Protein AF-A0A7S0R1J4-F1 (afdb_monomer_lite)

Secondary structure (DSSP, 8-state):
------------PPPP----------B-TTS-B-HHHHHHHHHHSSS---EEEEEEES--SS--HHHHHHHHHHHHHHS-TTS--PPEEEEEEEEE-TTSS-EEEEEEEEEE---TTS-SEEEE------GGG-----------

Radius of gyration: 20.29 Å; chains: 1; bounding box: 44×36×65 Å

InterPro domains:
  IPR023238 FAM175 family [PR02051] (25-44)
  IPR023238 FAM175 family [PR02051] (51-67)
  IPR023238 FAM175 family [PR02051] (125-139)
  IPR023238 FAM175 family [PTHR31728] (8-143)

Organism: NCBI:txid233186

Structure (mmCIF, N/CA/C/O backbone):
data_AF-A0A7S0R1J4-F1
#
_entry.id   AF-A0A7S0R1J4-F1
#
loop_
_atom_site.group_PDB
_atom_site.id
_atom_site.type_symbol
_atom_site.label_atom_id
_atom_site.label_alt_id
_atom_site.label_comp_id
_atom_site.label_asym_id
_atom_site.label_entity_id
_atom_site.label_seq_id
_atom_site.pdbx_PDB_ins_code
_atom_site.Cartn_x
_atom_site.Cartn_y
_atom_site.Cartn_z
_atom_site.occupancy
_atom_site.B_iso_or_equiv
_atom_site.auth_seq_id
_atom_site.auth_comp_id
_atom_site.auth_asym_id
_atom_site.auth_atom_id
_atom_site.pdbx_PDB_model_num
ATOM 1 N N . TYR A 1 1 ? 25.477 21.657 27.127 1.00 33.56 1 TYR A N 1
ATOM 2 C CA . TYR A 1 1 ? 24.084 22.127 27.030 1.00 33.56 1 TYR A CA 1
ATOM 3 C C . TYR A 1 1 ? 23.173 21.015 27.509 1.00 33.56 1 TYR A C 1
ATOM 5 O O . TYR A 1 1 ? 23.118 19.970 26.879 1.00 33.56 1 TYR A O 1
ATOM 13 N N . ARG A 1 2 ? 22.582 21.194 28.695 1.00 37.50 2 ARG A N 1
ATOM 14 C CA . ARG A 1 2 ? 21.595 20.279 29.279 1.00 37.50 2 ARG A CA 1
ATOM 15 C C . ARG A 1 2 ? 20.257 20.539 28.592 1.00 37.50 2 ARG A C 1
ATOM 17 O O . ARG A 1 2 ? 19.801 21.678 28.612 1.00 37.50 2 ARG A O 1
ATOM 24 N N . VAL A 1 3 ? 19.660 19.514 27.997 1.00 41.81 3 VAL A N 1
ATOM 25 C CA . VAL A 1 3 ? 18.249 19.545 27.606 1.00 41.81 3 VAL A CA 1
ATOM 26 C C . VAL A 1 3 ? 17.485 18.891 28.747 1.00 41.81 3 VAL A C 1
ATOM 28 O O . VAL A 1 3 ? 17.733 17.738 29.085 1.00 41.81 3 VAL A O 1
ATOM 31 N N . SER A 1 4 ? 16.659 19.696 29.404 1.00 45.75 4 SER A N 1
ATOM 32 C CA . SER A 1 4 ? 15.803 19.297 30.512 1.00 45.75 4 SER A CA 1
ATOM 33 C C . SER A 1 4 ? 14.651 18.426 30.019 1.00 45.75 4 SER A C 1
ATOM 35 O O . SER A 1 4 ? 13.958 18.799 29.073 1.00 45.75 4 SER A O 1
ATOM 37 N N . ASP A 1 5 ? 14.407 17.328 30.730 1.00 53.62 5 ASP A N 1
ATOM 38 C CA . ASP A 1 5 ? 13.133 16.613 30.749 1.00 53.62 5 ASP A CA 1
ATOM 39 C C . ASP A 1 5 ? 12.003 17.574 31.131 1.00 53.62 5 ASP A C 1
ATOM 41 O O . ASP A 1 5 ? 11.924 18.024 32.277 1.00 53.62 5 ASP A O 1
ATOM 45 N N . ARG A 1 6 ? 11.128 17.905 30.176 1.00 44.56 6 ARG A N 1
ATOM 46 C CA . ARG A 1 6 ? 9.737 18.316 30.428 1.00 44.56 6 ARG A CA 1
ATOM 47 C C . ARG A 1 6 ? 8.968 18.399 29.118 1.00 44.56 6 ARG A C 1
ATOM 49 O O . ARG A 1 6 ? 8.923 19.423 28.446 1.00 44.56 6 ARG A O 1
ATOM 56 N N . GLY A 1 7 ? 8.348 17.280 28.793 1.00 35.75 7 GLY A N 1
ATOM 57 C CA . GLY A 1 7 ? 7.471 17.120 27.651 1.00 35.75 7 GLY A CA 1
ATOM 58 C C . GLY A 1 7 ? 7.423 15.644 27.336 1.00 35.75 7 GLY A C 1
ATOM 59 O O . GLY A 1 7 ? 8.166 15.181 26.481 1.00 35.75 7 GLY A O 1
ATOM 60 N N . SER A 1 8 ? 6.595 14.898 28.069 1.00 39.88 8 SER A N 1
ATOM 61 C CA . SER A 1 8 ? 6.144 13.592 27.597 1.00 39.88 8 SER A CA 1
ATOM 62 C C . SER A 1 8 ? 5.372 13.858 26.308 1.00 39.88 8 SER A C 1
ATOM 64 O O . SER A 1 8 ? 4.164 14.077 26.338 1.00 39.88 8 SER A O 1
ATOM 66 N N . ASN A 1 9 ? 6.089 13.963 25.187 1.00 38.00 9 ASN A N 1
ATOM 67 C CA . ASN A 1 9 ? 5.489 13.832 23.876 1.00 38.00 9 ASN A CA 1
ATOM 68 C C . ASN A 1 9 ? 4.957 12.411 23.867 1.00 38.00 9 ASN A C 1
ATOM 70 O O . ASN A 1 9 ? 5.731 11.457 23.818 1.00 38.00 9 ASN A O 1
ATOM 74 N N . ASP A 1 10 ? 3.646 12.301 24.028 1.00 38.62 10 ASP A N 1
ATOM 75 C CA . ASP A 1 10 ? 2.913 11.052 23.982 1.00 38.62 10 ASP A CA 1
ATOM 76 C C . ASP A 1 10 ? 3.023 10.529 22.541 1.00 38.62 10 ASP A C 1
ATOM 78 O O . ASP A 1 10 ? 2.209 10.816 21.659 1.00 38.62 10 ASP A O 1
ATOM 82 N N . GLU A 1 11 ? 4.155 9.891 22.244 1.00 47.91 11 GLU A N 1
ATOM 83 C CA . GLU A 1 11 ? 4.472 9.351 20.935 1.00 47.91 11 GLU A CA 1
ATOM 84 C C . GLU A 1 11 ? 3.571 8.131 20.738 1.00 47.91 11 GLU A C 1
ATOM 86 O O . GLU A 1 11 ? 3.875 7.027 21.192 1.00 47.91 11 GLU A O 1
ATOM 91 N N . LYS A 1 12 ? 2.417 8.340 20.091 1.00 51.69 12 LYS A N 1
ATOM 92 C CA . LYS A 1 12 ? 1.489 7.267 19.712 1.00 51.69 12 LYS A CA 1
ATOM 93 C C . LYS A 1 12 ? 2.199 6.294 18.762 1.00 51.69 12 LYS A C 1
ATOM 95 O O . LYS A 1 12 ? 2.171 6.456 17.541 1.00 51.69 12 LYS A O 1
ATOM 100 N N . ARG A 1 13 ? 2.837 5.263 19.318 1.00 55.22 13 ARG A N 1
ATOM 101 C CA . ARG A 1 13 ? 3.454 4.172 18.555 1.00 55.22 13 ARG A CA 1
ATOM 102 C C . ARG A 1 13 ? 2.399 3.141 18.187 1.00 55.22 13 ARG A C 1
ATOM 104 O O . ARG A 1 13 ? 1.788 2.527 19.056 1.00 55.22 13 ARG A O 1
ATOM 111 N N . THR A 1 14 ? 2.215 2.920 16.889 1.00 58.78 14 THR A N 1
ATOM 112 C CA . THR A 1 14 ? 1.364 1.835 16.385 1.00 58.78 14 THR A CA 1
ATOM 113 C C . THR A 1 14 ? 2.248 0.651 16.015 1.00 58.78 14 THR A C 1
ATOM 115 O O . THR A 1 14 ? 3.105 0.764 15.142 1.00 58.78 14 THR A O 1
ATOM 118 N N . THR A 1 15 ? 2.057 -0.486 16.685 1.00 60.94 15 THR A N 1
ATOM 119 C CA . THR A 1 15 ? 2.751 -1.732 16.330 1.00 60.94 15 THR A CA 1
ATOM 120 C C . THR A 1 15 ? 1.987 -2.419 15.203 1.00 60.94 15 THR A C 1
ATOM 122 O O . THR A 1 15 ? 0.789 -2.656 15.330 1.00 60.94 15 THR A O 1
ATOM 125 N N . LEU A 1 16 ? 2.672 -2.740 14.102 1.00 59.69 16 LEU A N 1
ATOM 126 C CA . LEU A 1 16 ? 2.070 -3.388 12.935 1.00 59.69 16 LEU A CA 1
ATOM 127 C C . LEU A 1 16 ? 2.408 -4.884 12.946 1.00 59.69 16 LEU A C 1
ATOM 129 O O . LEU A 1 16 ? 3.581 -5.249 12.890 1.00 59.69 16 LEU A O 1
ATOM 133 N N . SER A 1 17 ? 1.392 -5.746 12.975 1.00 55.34 17 SER A N 1
ATOM 134 C CA . SER A 1 17 ? 1.540 -7.161 12.618 1.00 55.34 17 SER A CA 1
ATOM 135 C C . SER A 1 17 ? 0.966 -7.346 11.218 1.00 55.34 17 SER A C 1
ATOM 137 O O . SER A 1 17 ? -0.240 -7.226 11.020 1.00 55.34 17 SER A O 1
ATOM 139 N N . ILE A 1 18 ? 1.840 -7.535 10.228 1.00 60.28 18 ILE A N 1
ATOM 140 C CA . ILE A 1 18 ? 1.446 -7.637 8.821 1.00 60.28 18 ILE A CA 1
ATOM 141 C C . ILE A 1 18 ? 1.433 -9.113 8.445 1.00 60.28 18 ILE A C 1
ATOM 143 O O . ILE A 1 18 ? 2.484 -9.753 8.409 1.00 60.28 18 ILE A O 1
ATOM 147 N N . GLN A 1 19 ? 0.252 -9.645 8.144 1.00 56.19 19 GLN A N 1
ATOM 148 C CA . GLN A 1 19 ? 0.120 -10.954 7.517 1.00 56.19 19 GLN A CA 1
ATOM 149 C C . GLN A 1 19 ? -0.006 -10.770 6.005 1.00 56.19 19 GLN A C 1
ATOM 151 O O . GLN A 1 19 ? -0.823 -9.984 5.522 1.00 56.19 19 GLN A O 1
ATOM 156 N N . ALA A 1 20 ? 0.847 -11.459 5.248 1.00 50.50 20 ALA A N 1
ATOM 157 C CA . ALA A 1 20 ? 0.786 -11.449 3.795 1.00 50.50 20 ALA A CA 1
ATOM 158 C C . ALA A 1 20 ? -0.372 -12.342 3.341 1.00 50.50 20 ALA A C 1
ATOM 160 O O . ALA A 1 20 ? -0.256 -13.566 3.289 1.00 50.50 20 ALA A O 1
ATOM 161 N N . LEU A 1 21 ? -1.497 -11.716 3.015 1.00 56.41 21 LEU A N 1
ATOM 162 C CA . LEU A 1 21 ? -2.595 -12.381 2.327 1.00 56.41 21 LEU A CA 1
ATOM 163 C C . LEU A 1 21 ? -2.178 -12.679 0.875 1.00 56.41 21 LEU A C 1
ATOM 165 O O . LEU A 1 21 ? -1.269 -12.045 0.329 1.00 56.41 21 LEU A O 1
ATOM 169 N N . ARG A 1 22 ? -2.823 -13.673 0.245 1.00 58.31 22 ARG A N 1
ATOM 170 C CA . ARG A 1 22 ? -2.599 -14.017 -1.176 1.00 58.31 22 ARG A CA 1
ATOM 171 C C . ARG A 1 22 ? -2.649 -12.743 -2.038 1.00 58.31 22 ARG A C 1
ATOM 173 O O . ARG A 1 22 ? -3.400 -11.839 -1.692 1.00 58.31 22 ARG A O 1
ATOM 180 N N . PRO A 1 23 ? -1.920 -12.644 -3.166 1.00 59.47 23 PRO A N 1
ATOM 181 C CA . PRO A 1 23 ? -2.078 -11.520 -4.085 1.00 59.47 23 PRO A CA 1
ATOM 182 C C . PRO A 1 23 ? -3.543 -11.412 -4.521 1.00 59.47 23 PRO A C 1
ATOM 184 O O . PRO A 1 23 ? -4.027 -12.225 -5.307 1.00 59.47 23 PRO A O 1
ATOM 187 N N . ILE A 1 24 ? -4.272 -10.450 -3.962 1.00 60.75 24 ILE A N 1
ATOM 188 C CA . ILE A 1 24 ? -5.695 -10.278 -4.230 1.00 60.75 24 ILE A CA 1
ATOM 189 C C . ILE A 1 24 ? -5.838 -9.176 -5.267 1.00 60.75 24 ILE A C 1
ATOM 191 O O . ILE A 1 24 ? -5.510 -8.013 -5.030 1.00 60.75 24 ILE A O 1
ATOM 195 N N . ALA A 1 25 ? -6.364 -9.548 -6.428 1.00 65.81 25 ALA A N 1
ATOM 196 C CA . ALA A 1 25 ? -6.864 -8.592 -7.395 1.00 65.81 25 ALA A CA 1
ATOM 197 C C . ALA A 1 25 ? -8.263 -8.140 -6.954 1.00 65.81 25 ALA A C 1
ATOM 199 O O . ALA A 1 25 ? -9.263 -8.650 -7.437 1.00 65.81 25 ALA A O 1
ATOM 200 N N . PHE A 1 26 ? -8.334 -7.187 -6.024 1.00 75.31 26 PHE A N 1
ATOM 201 C CA . PHE A 1 26 ? -9.593 -6.519 -5.663 1.00 75.31 26 PHE A CA 1
ATOM 202 C C . PHE A 1 26 ? -9.901 -5.334 -6.589 1.00 75.31 26 PHE A C 1
ATOM 204 O O . PHE A 1 26 ? -10.820 -4.565 -6.340 1.00 75.31 26 PHE A O 1
ATOM 211 N N . VAL A 1 27 ? -9.095 -5.136 -7.635 1.00 76.00 27 VAL A N 1
ATOM 212 C CA . VAL A 1 27 ? -9.310 -4.093 -8.636 1.00 76.00 27 VAL A CA 1
ATOM 213 C C . VAL A 1 27 ? -9.859 -4.752 -9.891 1.00 76.00 27 VAL A C 1
ATOM 215 O O . VAL A 1 27 ? -9.164 -5.533 -10.545 1.00 76.00 27 VAL A O 1
ATOM 218 N N . ASN A 1 28 ? -11.097 -4.412 -10.224 1.00 78.56 28 ASN A N 1
ATOM 219 C CA . ASN A 1 28 ? -11.786 -4.854 -11.423 1.00 78.56 28 ASN A CA 1
ATOM 220 C C . ASN A 1 28 ? -11.111 -4.299 -12.688 1.00 78.56 28 ASN A C 1
ATOM 222 O O . ASN A 1 28 ? -10.322 -3.349 -12.651 1.00 78.56 28 ASN A O 1
ATOM 226 N N . LYS A 1 29 ? -11.433 -4.886 -13.848 1.00 77.94 29 LYS A N 1
ATOM 227 C CA . LYS A 1 29 ? -10.866 -4.475 -15.149 1.00 77.94 29 LYS A CA 1
ATOM 228 C C . LYS A 1 29 ? -11.189 -3.024 -15.520 1.00 77.94 29 LYS A C 1
ATOM 230 O O . LYS A 1 29 ? -10.426 -2.401 -16.248 1.00 77.94 29 LYS A O 1
ATOM 235 N N . ASP A 1 30 ? -12.299 -2.504 -15.012 1.00 79.06 30 ASP A N 1
ATOM 236 C CA . ASP A 1 30 ? -12.741 -1.116 -15.170 1.00 79.06 30 ASP A CA 1
ATOM 237 C C . ASP A 1 30 ? -12.065 -0.145 -14.178 1.00 79.06 30 ASP A C 1
ATOM 239 O O . ASP A 1 30 ? -12.323 1.056 -14.210 1.00 79.06 30 ASP A O 1
ATOM 243 N N . GLY A 1 31 ? -11.190 -0.644 -13.297 1.00 71.50 31 GLY A N 1
ATOM 244 C CA . GLY A 1 31 ? -10.520 0.144 -12.264 1.00 71.50 31 GLY A CA 1
ATOM 245 C C . GLY A 1 31 ? -11.344 0.354 -10.992 1.00 71.50 31 GLY A C 1
ATOM 246 O O . GLY A 1 31 ? -10.858 1.023 -10.076 1.00 71.50 31 GLY A O 1
ATOM 247 N N . SER A 1 32 ? -12.551 -0.214 -10.901 1.00 82.31 32 SER A N 1
ATOM 248 C CA . SER A 1 32 ? -13.339 -0.215 -9.667 1.00 82.31 32 SER A CA 1
ATOM 249 C C . SER A 1 32 ? -12.758 -1.184 -8.631 1.00 82.31 32 SER A C 1
ATOM 251 O O . SER A 1 32 ? -11.965 -2.068 -8.952 1.00 82.31 32 SER A O 1
ATOM 253 N N . ILE A 1 33 ? -13.110 -0.975 -7.365 1.00 85.38 33 ILE A N 1
ATOM 254 C CA . ILE A 1 33 ? -12.656 -1.802 -6.244 1.00 85.38 33 ILE A CA 1
ATOM 255 C C . ILE A 1 33 ? -13.800 -2.733 -5.866 1.00 85.38 33 ILE A C 1
ATOM 257 O O . ILE A 1 33 ? -14.894 -2.252 -5.575 1.00 85.38 33 ILE A O 1
ATOM 261 N N . ASP A 1 34 ? -13.536 -4.034 -5.848 1.00 87.50 34 ASP A N 1
ATOM 262 C CA . ASP A 1 34 ? -14.431 -5.044 -5.293 1.00 87.50 34 ASP A CA 1
ATOM 263 C C . ASP A 1 34 ? -14.345 -5.001 -3.760 1.00 87.50 34 ASP A C 1
ATOM 265 O O . ASP A 1 34 ? -13.476 -5.610 -3.132 1.00 87.50 34 ASP A O 1
ATOM 269 N N . LEU A 1 35 ? -15.215 -4.189 -3.160 1.00 85.38 35 LEU A N 1
ATOM 270 C CA . LEU A 1 35 ? -15.262 -3.989 -1.712 1.00 85.38 35 LEU A CA 1
ATOM 271 C C . LEU A 1 35 ? -15.764 -5.229 -0.971 1.00 85.38 35 LEU A C 1
ATOM 273 O O . LEU A 1 35 ? -15.376 -5.426 0.178 1.00 85.38 35 LEU A O 1
ATOM 277 N N . ASP A 1 36 ? -16.591 -6.059 -1.604 1.00 85.88 36 ASP A N 1
ATOM 278 C CA . ASP A 1 36 ? -17.149 -7.253 -0.971 1.00 85.88 36 ASP A CA 1
ATOM 279 C C . ASP A 1 36 ? -16.076 -8.334 -0.834 1.00 85.88 36 ASP A C 1
ATOM 281 O O . ASP A 1 36 ? -15.942 -8.942 0.232 1.00 85.88 36 ASP A O 1
ATOM 285 N N . ALA A 1 37 ? -15.222 -8.489 -1.854 1.00 82.62 37 ALA A N 1
ATOM 286 C CA . ALA A 1 37 ? -14.027 -9.319 -1.751 1.00 82.62 37 ALA A CA 1
ATOM 287 C C . ALA A 1 37 ? -13.108 -8.839 -0.616 1.00 82.62 37 ALA A C 1
ATOM 289 O O . ALA A 1 37 ? -12.665 -9.649 0.200 1.00 82.62 37 ALA A O 1
ATOM 290 N N . VAL A 1 38 ? -12.854 -7.526 -0.522 1.00 82.31 38 VAL A N 1
ATOM 291 C CA . VAL A 1 38 ? -12.004 -6.952 0.537 1.00 82.31 38 VAL A CA 1
ATOM 292 C C . VAL A 1 38 ? -12.609 -7.170 1.927 1.00 82.31 38 VAL A C 1
ATOM 294 O O . VAL A 1 38 ? -11.891 -7.592 2.832 1.00 82.31 38 VAL A O 1
ATOM 297 N N . ARG A 1 39 ? -13.917 -6.941 2.104 1.00 84.88 39 ARG A N 1
ATOM 298 C CA . ARG A 1 39 ? -14.625 -7.180 3.375 1.00 84.88 39 ARG A CA 1
ATOM 299 C C . ARG A 1 39 ? -14.569 -8.641 3.787 1.00 84.88 39 ARG A C 1
ATOM 301 O O . ARG A 1 39 ? -14.199 -8.920 4.917 1.00 84.88 39 ARG A O 1
ATOM 308 N N . SER A 1 40 ? -14.816 -9.565 2.859 1.00 83.19 40 SER A N 1
ATOM 309 C CA . SER A 1 40 ? -14.733 -11.001 3.143 1.00 83.19 40 SER A CA 1
ATOM 310 C C . SER A 1 40 ? -13.355 -11.408 3.669 1.00 83.19 40 SER A C 1
ATOM 312 O O . SER A 1 40 ? -13.253 -12.238 4.567 1.00 83.19 40 SER A O 1
ATOM 314 N N . ILE A 1 41 ? -12.282 -10.817 3.144 1.00 78.50 41 ILE A N 1
ATOM 315 C CA . ILE A 1 41 ? -10.925 -11.079 3.629 1.00 78.50 41 ILE A CA 1
ATOM 316 C C . ILE A 1 41 ? -10.727 -10.521 5.038 1.00 78.50 41 ILE A C 1
ATOM 318 O O . ILE A 1 41 ? -10.181 -11.218 5.886 1.00 78.50 41 ILE A O 1
ATOM 322 N N . ILE A 1 42 ? -11.181 -9.292 5.288 1.00 79.00 42 ILE A N 1
ATOM 323 C CA . ILE A 1 42 ? -11.086 -8.664 6.611 1.00 79.00 42 ILE A CA 1
ATOM 324 C C . ILE A 1 42 ? -11.877 -9.473 7.643 1.00 79.00 42 ILE A C 1
ATOM 326 O O . ILE A 1 42 ? -11.343 -9.757 8.704 1.00 79.00 42 ILE A O 1
ATOM 330 N N . ASP A 1 43 ? -13.098 -9.899 7.318 1.00 81.06 43 ASP A N 1
ATOM 331 C CA . ASP A 1 43 ? -13.975 -10.652 8.225 1.00 81.06 43 ASP A CA 1
ATOM 332 C C . ASP A 1 43 ? -13.430 -12.054 8.549 1.00 81.06 43 ASP A C 1
ATOM 334 O O . ASP A 1 43 ? -13.674 -12.592 9.631 1.00 81.06 43 ASP A O 1
ATOM 338 N N . ASN A 1 44 ? -12.682 -12.656 7.618 1.00 77.81 44 ASN A N 1
ATOM 339 C CA . ASN A 1 44 ? -12.006 -13.937 7.834 1.00 77.81 44 ASN A CA 1
ATOM 340 C C . ASN A 1 44 ? -10.761 -13.810 8.728 1.00 77.81 44 ASN A C 1
ATOM 342 O O . ASN A 1 44 ? -10.302 -14.810 9.286 1.00 77.81 44 ASN A O 1
ATOM 346 N N . GLU A 1 45 ? -10.223 -12.601 8.882 1.00 74.56 45 GLU A N 1
ATOM 347 C CA . GLU A 1 45 ? -9.060 -12.319 9.711 1.00 74.56 45 GLU A CA 1
ATOM 348 C C . GLU A 1 45 ? -9.489 -11.754 11.071 1.00 74.56 45 GLU A C 1
ATOM 350 O O . GLU A 1 45 ? -10.295 -10.837 11.181 1.00 74.56 45 GLU A O 1
ATOM 355 N N . LYS A 1 46 ? -8.910 -12.256 12.167 1.00 69.19 46 LYS A N 1
ATOM 356 C CA . LYS A 1 46 ? -9.245 -11.786 13.531 1.00 69.19 46 LYS A CA 1
ATOM 357 C C . LYS A 1 46 ? -8.581 -10.445 13.898 1.00 69.19 46 LYS A C 1
ATOM 359 O O . LYS A 1 46 ? -8.316 -10.195 15.073 1.00 69.19 46 LYS A O 1
ATOM 364 N N . GLY A 1 47 ? -8.243 -9.620 12.909 1.00 72.12 47 GLY A N 1
ATOM 365 C CA . GLY A 1 47 ? -7.421 -8.420 13.066 1.00 72.12 47 GLY A CA 1
ATOM 366 C C . GLY A 1 47 ? -8.143 -7.128 12.695 1.00 72.12 47 GLY A C 1
ATOM 367 O O . GLY A 1 47 ? -9.101 -7.117 11.932 1.00 72.12 47 GLY A O 1
ATOM 368 N N . THR A 1 48 ? -7.645 -6.007 13.214 1.00 77.38 48 THR A N 1
ATOM 369 C CA . THR A 1 48 ? -8.079 -4.674 12.7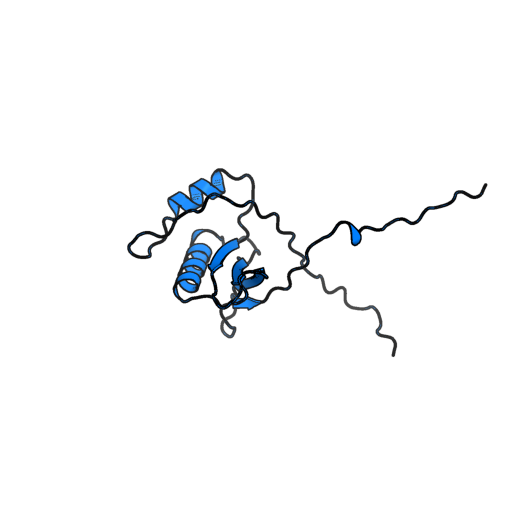84 1.00 77.38 48 THR A CA 1
ATOM 370 C C . THR A 1 48 ? -7.353 -4.289 11.498 1.00 77.38 48 THR A C 1
ATOM 372 O O . THR A 1 48 ? -6.121 -4.327 11.440 1.00 77.38 48 THR A O 1
ATOM 375 N N . LEU A 1 49 ? -8.095 -3.873 10.470 1.00 80.25 49 LEU A N 1
ATOM 376 C CA . LEU A 1 49 ? -7.497 -3.299 9.268 1.00 80.25 49 LEU A CA 1
ATOM 377 C C . LEU A 1 49 ? -6.872 -1.940 9.610 1.00 80.25 49 LEU A C 1
ATOM 379 O O . LEU A 1 49 ? -7.571 -0.981 9.915 1.00 80.25 49 LEU A O 1
ATOM 383 N N . ILE A 1 50 ? -5.549 -1.848 9.515 1.00 83.25 50 ILE A N 1
ATOM 384 C CA . ILE A 1 50 ? -4.794 -0.606 9.765 1.00 83.25 50 ILE A CA 1
ATOM 385 C C . ILE A 1 50 ? -4.337 0.079 8.472 1.00 83.25 50 ILE A C 1
ATOM 387 O O . ILE A 1 50 ? -3.992 1.260 8.469 1.00 83.25 50 ILE A O 1
ATOM 391 N N . GLY A 1 51 ? -4.328 -0.651 7.357 1.00 86.38 51 GLY A N 1
ATOM 392 C CA . GLY A 1 51 ? -3.808 -0.164 6.089 1.00 86.38 51 GLY A CA 1
ATOM 393 C C . GLY A 1 51 ? -3.642 -1.262 5.049 1.00 86.38 51 GLY A C 1
ATOM 394 O O . GLY A 1 51 ? -4.151 -2.368 5.203 1.00 86.38 51 GLY A O 1
ATOM 395 N N . TRP A 1 52 ? -2.908 -0.948 3.985 1.00 87.44 52 TRP A N 1
ATOM 396 C CA . TRP A 1 52 ? -2.627 -1.877 2.889 1.00 87.44 52 TRP A CA 1
ATOM 397 C C . TRP A 1 52 ? -1.226 -1.651 2.315 1.00 87.44 52 TRP A C 1
ATOM 399 O O . TRP A 1 52 ? -0.586 -0.630 2.591 1.00 87.44 52 TRP A O 1
ATOM 409 N N . TYR A 1 53 ? -0.738 -2.598 1.512 1.00 89.19 53 TYR A N 1
ATOM 410 C CA . TYR A 1 53 ? 0.578 -2.508 0.888 1.00 89.19 53 TYR A CA 1
ATOM 411 C C . TYR A 1 53 ? 0.557 -2.826 -0.610 1.00 89.19 53 TYR A C 1
ATOM 413 O O . TYR A 1 53 ? -0.339 -3.501 -1.111 1.00 89.19 53 TYR A O 1
ATOM 421 N N . SER A 1 54 ? 1.562 -2.323 -1.325 1.00 88.75 54 SER A N 1
ATOM 422 C CA . SER A 1 54 ? 1.767 -2.534 -2.761 1.00 88.75 54 SER A CA 1
ATOM 423 C C . SER A 1 54 ? 3.233 -2.866 -3.016 1.00 88.75 54 SER A C 1
ATOM 425 O O . SER A 1 54 ? 4.119 -2.104 -2.624 1.00 88.75 54 SER A O 1
ATOM 427 N N . PHE A 1 55 ? 3.485 -4.008 -3.659 1.00 89.25 55 PHE A N 1
ATOM 428 C CA . PHE A 1 55 ? 4.824 -4.431 -4.062 1.00 89.25 55 PHE A CA 1
ATOM 429 C C . PHE A 1 55 ? 5.034 -4.155 -5.550 1.00 89.25 55 PHE A C 1
ATOM 431 O O . PHE A 1 55 ? 4.214 -4.546 -6.383 1.00 89.25 55 PHE A O 1
ATOM 438 N N . ARG A 1 56 ? 6.140 -3.493 -5.892 1.00 88.38 56 ARG A N 1
ATOM 439 C CA . ARG A 1 56 ? 6.484 -3.116 -7.267 1.00 88.38 56 ARG A CA 1
ATOM 440 C C . ARG A 1 56 ? 7.912 -3.531 -7.605 1.00 88.38 56 ARG A C 1
ATOM 442 O O . ARG A 1 56 ? 8.781 -3.578 -6.743 1.00 88.38 56 ARG A O 1
ATOM 449 N N . GLY A 1 57 ? 8.168 -3.797 -8.880 1.00 87.25 57 GLY A N 1
ATOM 450 C CA . GLY A 1 57 ? 9.528 -3.931 -9.400 1.00 87.25 57 GLY A CA 1
ATOM 451 C C . GLY A 1 57 ? 10.003 -2.602 -9.977 1.00 87.25 57 GLY A C 1
ATOM 452 O O . GLY A 1 57 ? 9.245 -1.947 -10.695 1.00 87.25 57 GLY A O 1
ATOM 453 N N . ASN A 1 58 ? 11.242 -2.215 -9.676 1.00 86.50 58 ASN A N 1
ATOM 454 C CA . ASN A 1 58 ? 11.966 -1.110 -10.311 1.00 86.50 58 ASN A CA 1
ATOM 455 C C . ASN A 1 58 ? 11.160 0.197 -10.407 1.00 86.50 58 ASN A C 1
ATOM 457 O O . ASN A 1 58 ? 11.203 0.901 -11.413 1.00 86.50 58 ASN A O 1
ATOM 461 N N . SER A 1 59 ? 10.380 0.504 -9.369 1.00 89.50 59 SER A N 1
ATOM 462 C CA . SER A 1 59 ? 9.500 1.675 -9.338 1.00 89.50 59 SER A CA 1
ATOM 463 C C . SER A 1 59 ? 9.890 2.641 -8.223 1.00 89.50 59 SER A C 1
ATOM 465 O O . SER A 1 59 ? 10.343 2.200 -7.162 1.00 89.50 59 SER A O 1
ATOM 467 N N . PRO A 1 60 ? 9.673 3.955 -8.411 1.00 90.56 60 PRO A N 1
ATOM 468 C CA . PRO A 1 60 ? 9.907 4.930 -7.358 1.00 90.56 60 PRO A CA 1
ATOM 469 C C . PRO A 1 60 ? 8.934 4.718 -6.190 1.00 90.56 60 PRO A C 1
ATOM 471 O O . PRO A 1 60 ? 7.752 4.423 -6.390 1.00 90.56 60 PRO A O 1
ATOM 474 N N . LEU A 1 61 ? 9.410 4.959 -4.965 1.00 92.00 61 LEU A N 1
ATOM 475 C CA . LEU A 1 61 ? 8.615 4.934 -3.728 1.00 92.00 61 LEU A CA 1
ATOM 476 C C . LEU A 1 61 ? 7.744 6.194 -3.582 1.00 92.00 61 LEU A C 1
ATOM 478 O O . LEU A 1 61 ? 7.856 6.969 -2.623 1.00 92.00 61 LEU A O 1
ATOM 482 N N . ARG A 1 62 ? 6.887 6.417 -4.578 1.00 90.69 62 ARG A N 1
ATOM 483 C CA . ARG A 1 62 ? 5.860 7.458 -4.611 1.00 90.69 62 ARG A CA 1
ATOM 484 C C . ARG A 1 62 ? 4.509 6.817 -4.959 1.00 90.69 62 ARG A C 1
ATOM 486 O O . ARG A 1 62 ? 4.468 5.947 -5.838 1.00 90.69 62 ARG A O 1
ATOM 493 N N . PRO A 1 63 ? 3.404 7.241 -4.318 1.00 90.06 63 PRO A N 1
ATOM 494 C CA . PRO A 1 63 ? 2.072 6.783 -4.690 1.00 90.06 63 PRO A CA 1
ATOM 495 C C . PRO A 1 63 ? 1.760 7.143 -6.146 1.00 90.06 63 PRO A C 1
ATOM 497 O O . PRO A 1 63 ? 1.952 8.289 -6.560 1.00 90.06 63 PRO A O 1
ATOM 500 N N . SER A 1 64 ? 1.286 6.170 -6.920 1.00 89.88 64 SER A N 1
A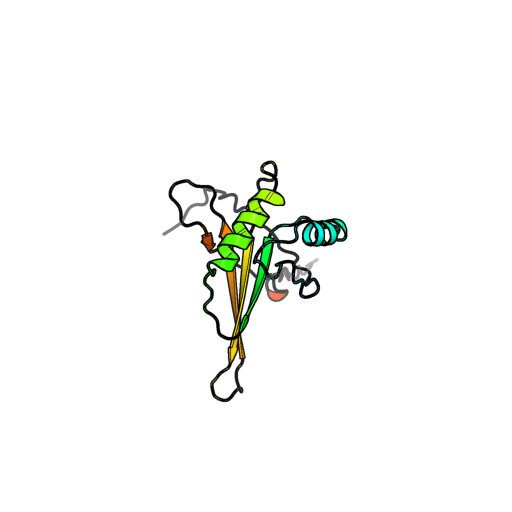TOM 501 C CA . SER A 1 64 ? 0.729 6.416 -8.252 1.00 89.88 64 SER A CA 1
ATOM 502 C C . SER A 1 64 ? -0.708 6.935 -8.154 1.00 89.88 64 SER A C 1
ATOM 504 O O . SER A 1 64 ? -1.368 6.780 -7.127 1.00 89.88 64 SER A O 1
ATOM 506 N N . MET A 1 65 ? -1.237 7.501 -9.241 1.00 86.94 65 MET A N 1
ATOM 507 C CA . MET A 1 65 ? -2.625 7.981 -9.287 1.00 86.94 65 MET A CA 1
ATOM 508 C C . MET A 1 65 ? -3.646 6.863 -9.020 1.00 86.94 65 MET A C 1
ATOM 510 O O . MET A 1 65 ? -4.637 7.080 -8.327 1.00 86.94 65 MET A O 1
ATOM 514 N N . LYS A 1 66 ? -3.367 5.645 -9.503 1.00 86.62 66 LYS A N 1
ATOM 515 C CA . LYS A 1 66 ? -4.188 4.460 -9.225 1.00 86.62 66 LYS A CA 1
ATOM 516 C C . LYS A 1 66 ? -4.238 4.157 -7.727 1.00 86.62 66 LYS A C 1
ATOM 518 O O . LYS A 1 66 ? -5.298 3.874 -7.187 1.00 86.62 66 LYS A O 1
ATOM 523 N N . GLU A 1 67 ? -3.103 4.232 -7.046 1.00 89.06 67 GLU A N 1
ATOM 524 C CA . GLU A 1 67 ? -3.021 3.907 -5.620 1.00 89.06 67 GLU A CA 1
ATOM 525 C C . GLU A 1 67 ? -3.568 5.023 -4.741 1.00 89.06 67 GLU A C 1
ATOM 527 O O . GLU A 1 67 ? -4.151 4.739 -3.704 1.00 89.06 67 GLU A O 1
ATOM 532 N N . VAL A 1 68 ? -3.451 6.277 -5.182 1.00 89.56 68 VAL A N 1
ATOM 533 C CA . VAL A 1 68 ? -4.162 7.411 -4.584 1.00 89.56 68 VAL A CA 1
ATOM 534 C C . VAL A 1 68 ? -5.671 7.151 -4.613 1.00 89.56 68 VAL A C 1
ATOM 536 O O . VAL A 1 68 ? -6.323 7.238 -3.577 1.00 89.56 68 VAL A O 1
ATOM 539 N N . PHE A 1 69 ? -6.218 6.772 -5.773 1.00 87.75 69 PHE A N 1
ATOM 540 C CA . PHE A 1 69 ? -7.640 6.451 -5.918 1.00 87.75 69 PHE A CA 1
ATOM 541 C C . PHE A 1 69 ? -8.061 5.271 -5.034 1.00 87.75 69 PHE A C 1
ATOM 543 O O . PHE A 1 69 ? -9.054 5.371 -4.311 1.00 87.75 69 PHE A O 1
ATOM 550 N N . ILE A 1 70 ? -7.278 4.185 -5.043 1.00 87.56 70 ILE A N 1
ATOM 551 C CA . ILE A 1 70 ? -7.519 3.013 -4.193 1.00 87.56 70 ILE A CA 1
ATOM 552 C C . ILE A 1 70 ? -7.519 3.408 -2.721 1.00 87.56 70 ILE A C 1
ATOM 554 O O . ILE A 1 70 ? -8.451 3.078 -1.997 1.00 87.56 70 ILE A O 1
ATOM 558 N N . HIS A 1 71 ? -6.510 4.158 -2.285 1.00 88.38 71 HIS A N 1
ATOM 559 C CA . HIS A 1 71 ? -6.394 4.582 -0.900 1.00 88.38 71 HIS A CA 1
ATOM 560 C C . HIS A 1 71 ? -7.595 5.428 -0.464 1.00 88.38 71 HIS A C 1
ATOM 562 O O . HIS A 1 71 ? -8.154 5.174 0.598 1.00 88.38 71 HIS A O 1
ATOM 568 N N . THR A 1 72 ? -8.026 6.389 -1.286 1.00 87.19 72 THR A N 1
ATOM 569 C CA . THR A 1 72 ? -9.191 7.232 -0.981 1.00 87.19 72 THR A CA 1
ATOM 570 C C . THR A 1 72 ? -10.478 6.414 -0.884 1.00 87.19 72 THR A C 1
ATOM 572 O O . THR A 1 72 ? -11.244 6.611 0.055 1.00 87.19 72 THR A O 1
ATOM 575 N N . LYS A 1 73 ? -10.697 5.473 -1.810 1.00 87.69 73 LYS A N 1
ATOM 576 C CA . LYS A 1 73 ? -11.865 4.579 -1.800 1.00 87.69 73 LYS A CA 1
ATOM 577 C C . LYS A 1 73 ? -11.874 3.639 -0.593 1.00 87.69 73 LYS A C 1
ATOM 579 O O . LYS A 1 73 ? -12.896 3.506 0.066 1.00 87.69 73 LYS A O 1
ATOM 584 N N . LEU A 1 74 ? -10.744 2.999 -0.283 1.00 86.25 74 LEU A N 1
ATOM 585 C CA . LEU A 1 74 ? -10.643 2.123 0.888 1.00 86.25 74 LEU A CA 1
ATOM 586 C C . LEU A 1 74 ? -10.864 2.928 2.173 1.00 86.25 74 LEU A C 1
ATOM 588 O O . LEU A 1 74 ? -11.621 2.496 3.034 1.00 86.25 74 LEU A O 1
ATOM 592 N N . LYS A 1 75 ? -10.268 4.124 2.269 1.00 86.62 75 LYS A N 1
ATOM 593 C CA . LYS A 1 75 ? -10.459 5.050 3.389 1.00 86.62 75 LYS A CA 1
ATOM 594 C C . LYS A 1 75 ? -11.930 5.398 3.613 1.00 86.62 75 LYS A C 1
ATOM 596 O O . LYS A 1 75 ? -12.358 5.371 4.755 1.00 86.62 75 LYS A O 1
ATOM 601 N N . SER A 1 76 ? -12.692 5.715 2.565 1.00 84.81 76 SER A N 1
ATOM 602 C CA . SER A 1 76 ? -14.105 6.087 2.722 1.00 84.81 76 SER A CA 1
ATOM 603 C C . SER A 1 76 ? -15.019 4.911 3.074 1.00 84.81 76 SER A C 1
ATOM 605 O O . SER A 1 76 ? -16.012 5.110 3.762 1.00 84.81 76 SER A O 1
ATOM 607 N N . GLU A 1 77 ? -14.709 3.706 2.590 1.00 86.25 77 GLU A N 1
ATOM 608 C CA . GLU A 1 77 ? -15.621 2.552 2.651 1.00 86.25 77 GLU A CA 1
ATOM 609 C C . GLU A 1 77 ? -15.320 1.568 3.788 1.00 86.25 77 GLU A C 1
ATOM 611 O O . GLU A 1 77 ? -16.210 0.824 4.206 1.00 86.25 77 GLU A O 1
ATOM 616 N N . LEU A 1 78 ? -14.066 1.514 4.254 1.00 81.88 78 LEU A N 1
ATOM 617 C CA . LEU A 1 78 ? -13.595 0.499 5.206 1.00 81.88 78 LEU A CA 1
ATOM 618 C C . LEU A 1 78 ? -13.102 1.081 6.529 1.00 81.88 78 LEU A C 1
ATOM 620 O O . LEU A 1 78 ? -13.184 0.404 7.548 1.00 81.88 78 LEU A O 1
ATOM 624 N N . PHE A 1 79 ? -12.601 2.316 6.533 1.00 79.75 79 PHE A N 1
ATOM 625 C CA . PHE A 1 79 ? -12.124 2.970 7.749 1.00 79.75 79 PHE A CA 1
ATOM 626 C C . PHE A 1 79 ? -13.236 3.883 8.269 1.00 79.75 79 PHE A C 1
ATOM 628 O O . PHE A 1 79 ? -13.519 4.932 7.690 1.00 79.75 79 PHE A O 1
ATOM 635 N N . LYS A 1 80 ? -13.920 3.456 9.334 1.00 67.38 80 LYS A N 1
ATOM 636 C CA . LYS A 1 80 ? -14.995 4.245 9.947 1.00 67.38 80 LYS A CA 1
ATOM 637 C C . LYS A 1 80 ? -14.409 5.473 10.642 1.00 67.38 80 LYS A C 1
ATOM 639 O O . LYS A 1 80 ? -13.335 5.410 11.226 1.00 67.38 80 LYS A O 1
ATOM 644 N N . ALA A 1 81 ? -15.149 6.581 10.627 1.00 57.09 81 ALA A N 1
ATOM 645 C CA . ALA A 1 81 ? -14.744 7.831 11.277 1.00 57.09 81 ALA A CA 1
ATOM 646 C C . ALA A 1 81 ? -14.643 7.739 12.815 1.00 57.09 81 ALA A C 1
ATOM 648 O O . ALA A 1 81 ? -14.096 8.644 13.437 1.00 57.09 81 ALA A O 1
ATOM 649 N N . GLU A 1 82 ? -15.183 6.677 13.420 1.00 51.44 82 GLU A N 1
ATOM 650 C CA . GLU A 1 82 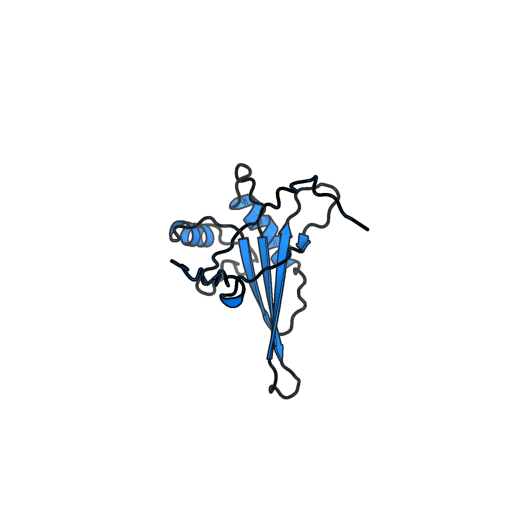? -15.118 6.420 14.866 1.00 51.44 82 GLU A CA 1
ATOM 651 C C . GLU A 1 82 ? -13.749 5.895 15.313 1.00 51.44 82 GLU A C 1
ATOM 653 O O . GLU A 1 82 ? -13.374 6.067 16.472 1.00 51.44 82 GLU A O 1
ATOM 658 N N . ASP A 1 83 ? -12.975 5.315 14.394 1.00 56.28 83 ASP A N 1
ATOM 659 C CA . ASP A 1 83 ? -11.623 4.871 14.677 1.00 56.28 83 ASP A CA 1
ATOM 660 C C . ASP A 1 83 ? -10.664 6.056 14.475 1.00 56.28 83 ASP A C 1
ATOM 662 O O . ASP A 1 83 ? -10.447 6.520 13.356 1.00 56.28 83 ASP A O 1
ATOM 666 N N . ASP A 1 84 ? -9.998 6.517 15.541 1.00 60.06 84 ASP A N 1
ATOM 667 C CA . ASP A 1 84 ? -8.888 7.505 15.502 1.00 60.06 84 ASP A CA 1
ATOM 668 C C . ASP A 1 84 ? -7.665 6.994 14.679 1.00 60.06 84 ASP A C 1
ATOM 670 O O . ASP A 1 84 ? -6.585 7.592 14.639 1.00 60.06 84 ASP A O 1
ATOM 674 N N . LEU A 1 85 ? -7.823 5.850 14.004 1.00 66.44 85 LEU A N 1
ATOM 675 C CA . LEU A 1 85 ? -6.860 5.170 13.156 1.00 66.44 85 LEU A CA 1
ATOM 676 C C . LEU A 1 85 ? -6.911 5.744 11.744 1.00 66.44 85 LEU A C 1
ATOM 678 O O . LEU A 1 85 ? -7.793 5.474 10.932 1.00 66.44 85 LEU A O 1
ATOM 682 N N . THR A 1 86 ? -5.888 6.527 11.422 1.00 79.06 86 THR A N 1
ATOM 683 C CA . THR A 1 86 ? -5.693 6.983 10.052 1.00 79.06 86 THR A CA 1
ATOM 684 C C . THR A 1 86 ? -5.070 5.861 9.214 1.00 79.06 86 THR A C 1
ATOM 686 O O . THR A 1 86 ? -4.006 5.370 9.600 1.00 79.06 86 THR A O 1
ATOM 689 N N . PRO A 1 87 ? -5.657 5.479 8.063 1.00 86.44 87 PRO A N 1
ATOM 690 C CA . PRO A 1 87 ? -5.145 4.373 7.265 1.00 86.44 87 PRO A CA 1
ATOM 691 C C . PRO A 1 87 ? -3.715 4.628 6.789 1.00 86.44 87 PRO A C 1
ATOM 693 O O . PRO A 1 87 ? -3.385 5.712 6.285 1.00 86.44 87 PRO A O 1
ATOM 696 N N . ILE A 1 88 ? -2.881 3.595 6.900 1.00 89.56 88 ILE A N 1
ATOM 697 C CA . ILE A 1 88 ? -1.516 3.601 6.371 1.00 89.56 88 ILE A CA 1
ATOM 698 C C . ILE A 1 88 ? -1.452 2.925 4.999 1.00 89.56 88 ILE A C 1
ATOM 700 O O . ILE A 1 88 ? -2.217 2.015 4.676 1.00 89.56 88 ILE A O 1
ATOM 704 N N . PHE A 1 89 ? -0.508 3.367 4.181 1.00 91.25 89 PHE A N 1
ATOM 705 C CA . PHE A 1 89 ? -0.172 2.746 2.912 1.00 91.25 89 PHE A CA 1
ATOM 706 C C . PHE A 1 89 ? 1.330 2.475 2.855 1.00 91.25 89 PHE A C 1
ATOM 708 O O . PHE A 1 89 ? 2.141 3.391 2.997 1.00 91.25 89 PHE A O 1
ATOM 715 N N . MET A 1 90 ? 1.701 1.214 2.650 1.00 91.69 90 MET A N 1
ATOM 716 C CA . MET A 1 90 ? 3.091 0.787 2.513 1.00 91.69 90 MET A CA 1
ATOM 717 C C . MET A 1 90 ? 3.420 0.486 1.050 1.00 91.69 90 MET A C 1
ATOM 719 O O . MET A 1 90 ? 2.771 -0.321 0.391 1.00 91.69 90 MET A O 1
ATOM 723 N N . MET A 1 91 ? 4.474 1.109 0.542 1.00 92.94 91 MET A N 1
ATOM 724 C CA . MET A 1 91 ? 5.028 0.825 -0.778 1.00 92.94 91 MET A CA 1
ATOM 725 C C . MET A 1 91 ? 6.323 0.051 -0.603 1.00 92.94 91 MET A C 1
ATOM 727 O O . MET A 1 91 ? 7.186 0.478 0.163 1.00 92.94 91 MET A O 1
ATOM 731 N N . LEU A 1 92 ? 6.463 -1.049 -1.330 1.00 93.00 92 LEU A N 1
ATOM 732 C CA . LEU A 1 92 ? 7.692 -1.826 -1.407 1.00 93.00 92 LEU A CA 1
ATOM 733 C C . LEU A 1 92 ? 8.168 -1.838 -2.855 1.00 93.00 92 LEU A C 1
ATOM 735 O O . LEU A 1 92 ? 7.366 -2.010 -3.777 1.00 93.00 92 LEU A O 1
ATOM 739 N N . THR A 1 93 ? 9.465 -1.656 -3.054 1.00 94.00 93 THR A N 1
ATOM 740 C CA . THR A 1 93 ? 10.091 -1.760 -4.367 1.00 94.00 93 THR A CA 1
ATOM 741 C C . THR A 1 93 ? 11.295 -2.682 -4.295 1.00 94.00 93 THR A C 1
ATOM 743 O O . THR A 1 93 ? 12.072 -2.633 -3.342 1.00 94.00 93 THR A O 1
ATOM 746 N N . SER A 1 94 ? 11.433 -3.543 -5.296 1.00 93.75 94 SER A N 1
ATOM 747 C CA . SER A 1 94 ? 12.636 -4.340 -5.507 1.00 93.75 94 SER A CA 1
ATOM 748 C C . SER A 1 94 ? 13.386 -3.795 -6.710 1.00 93.75 94 SER A C 1
ATOM 750 O O . SER A 1 94 ? 12.785 -3.566 -7.763 1.00 93.75 94 SER A O 1
ATOM 752 N N . SER A 1 95 ? 14.688 -3.592 -6.553 1.00 91.62 95 SER A N 1
ATOM 753 C CA . SER A 1 95 ? 15.586 -3.247 -7.647 1.00 91.62 95 SER A CA 1
ATOM 754 C C . SER A 1 95 ? 16.797 -4.168 -7.668 1.00 91.62 95 SER A C 1
ATOM 756 O O . SER A 1 95 ? 17.161 -4.782 -6.663 1.00 91.62 95 SER A O 1
ATOM 758 N N . THR A 1 96 ? 17.397 -4.306 -8.844 1.00 92.81 96 THR A N 1
ATOM 759 C CA . THR A 1 96 ? 18.554 -5.176 -9.058 1.00 92.81 96 THR A CA 1
ATOM 760 C C . THR A 1 96 ? 19.679 -4.396 -9.706 1.00 92.81 96 THR A C 1
ATOM 762 O O . THR A 1 96 ? 19.443 -3.584 -10.603 1.00 92.81 96 THR A O 1
ATOM 765 N N . ALA A 1 97 ? 20.913 -4.672 -9.290 1.00 90.19 97 ALA A N 1
ATOM 766 C CA . ALA A 1 97 ? 22.088 -4.192 -10.000 1.00 90.19 97 ALA A CA 1
ATOM 767 C C . ALA A 1 97 ? 22.100 -4.716 -11.446 1.00 90.19 97 ALA A C 1
ATOM 769 O O . ALA A 1 97 ? 21.503 -5.748 -11.754 1.00 90.19 97 ALA A O 1
ATOM 770 N N . VAL A 1 98 ? 22.816 -4.017 -12.329 1.00 91.62 98 VAL A N 1
ATOM 771 C CA . VAL A 1 98 ? 22.883 -4.331 -13.771 1.00 91.62 98 VAL A CA 1
ATOM 772 C C . VAL A 1 98 ? 23.363 -5.764 -14.036 1.00 91.62 98 VAL A C 1
ATOM 774 O O . VAL A 1 98 ? 22.952 -6.392 -15.004 1.00 91.62 98 VAL A O 1
ATOM 777 N N . ASN A 1 99 ? 24.215 -6.297 -13.162 1.00 94.12 99 ASN A N 1
ATOM 778 C CA . ASN A 1 99 ? 24.762 -7.650 -13.241 1.00 94.12 99 ASN A CA 1
ATOM 779 C C . ASN A 1 99 ? 23.956 -8.696 -12.444 1.00 94.12 99 ASN A C 1
ATOM 781 O O . ASN A 1 99 ? 24.420 -9.824 -12.303 1.00 94.12 99 ASN A O 1
ATOM 785 N N . PHE A 1 100 ? 22.808 -8.322 -11.872 1.00 90.31 100 PHE A N 1
ATOM 786 C CA . PHE A 1 100 ? 21.962 -9.171 -11.024 1.00 90.31 100 PHE A CA 1
ATOM 787 C C . PHE A 1 100 ? 22.659 -9.792 -9.799 1.00 90.31 100 PHE A C 1
ATOM 789 O O . PHE A 1 100 ? 22.114 -10.706 -9.192 1.00 90.31 100 PHE A O 1
ATOM 796 N N . SER A 1 101 ? 23.839 -9.307 -9.392 1.00 94.44 101 SER A N 1
ATOM 797 C CA . SER A 1 101 ? 24.538 -9.840 -8.211 1.00 94.44 101 SER A CA 1
ATOM 798 C C . SER A 1 101 ? 24.031 -9.247 -6.897 1.00 94.44 101 SER A C 1
ATOM 800 O O . SER A 1 101 ? 24.265 -9.809 -5.832 1.00 94.44 101 SER A O 1
ATOM 802 N N . THR A 1 102 ? 23.377 -8.087 -6.970 1.00 93.62 102 THR A N 1
ATOM 803 C CA . THR A 1 102 ? 22.902 -7.334 -5.809 1.00 93.62 102 THR A CA 1
ATOM 804 C C . THR A 1 102 ? 21.432 -7.000 -5.995 1.00 93.62 102 THR A C 1
ATOM 806 O O . THR A 1 102 ? 21.045 -6.422 -7.013 1.00 93.62 102 THR A O 1
ATOM 809 N N . HIS A 1 103 ? 20.630 -7.346 -4.993 1.00 92.75 103 HIS A N 1
ATOM 810 C CA . HIS A 1 103 ? 19.209 -7.035 -4.921 1.00 92.75 103 HIS A CA 1
ATOM 811 C C . HIS A 1 103 ? 18.975 -6.063 -3.767 1.00 92.75 103 HIS A C 1
ATOM 813 O O . HIS A 1 103 ? 19.469 -6.280 -2.660 1.00 92.75 103 HIS A O 1
ATOM 819 N N . SER A 1 104 ? 18.203 -5.016 -4.021 1.00 92.62 104 SER A N 1
ATOM 820 C CA . SER A 1 104 ? 17.807 -4.026 -3.025 1.00 92.62 104 SER A CA 1
ATOM 821 C C . SER A 1 104 ? 16.294 -4.062 -2.859 1.00 92.62 104 SER A C 1
ATOM 823 O O . SER A 1 104 ? 15.553 -4.113 -3.843 1.00 92.62 104 SER A O 1
ATOM 825 N N . PHE A 1 105 ? 15.842 -4.056 -1.607 1.00 93.62 105 PHE A N 1
ATOM 826 C CA . PHE A 1 105 ? 14.432 -4.017 -1.237 1.00 93.62 105 PHE A CA 1
ATOM 827 C C . PHE A 1 105 ? 14.200 -2.784 -0.378 1.00 93.62 105 PHE A C 1
ATOM 829 O O . PHE A 1 105 ? 14.592 -2.755 0.787 1.00 93.62 105 PHE A O 1
ATOM 836 N N . ASP A 1 106 ? 13.554 -1.783 -0.959 1.00 92.88 106 ASP A N 1
ATOM 837 C CA . ASP A 1 106 ? 13.265 -0.535 -0.271 1.00 92.88 106 ASP A CA 1
ATOM 838 C C . ASP A 1 106 ? 11.777 -0.463 0.057 1.00 92.88 106 ASP A C 1
ATOM 840 O O . ASP A 1 106 ? 10.920 -0.904 -0.717 1.00 92.88 106 ASP A O 1
ATOM 844 N N . CYS A 1 107 ? 11.449 0.128 1.203 1.00 92.94 107 CYS A N 1
ATOM 845 C CA . CYS A 1 107 ? 10.068 0.350 1.598 1.00 92.94 107 CYS A CA 1
ATOM 846 C C . CYS A 1 107 ? 9.839 1.781 2.080 1.00 92.94 107 CYS A C 1
ATOM 848 O O . CYS A 1 107 ? 10.741 2.461 2.572 1.00 92.94 107 CYS A O 1
ATOM 850 N N . ARG A 1 108 ? 8.604 2.254 1.917 1.00 93.06 108 ARG A N 1
ATOM 851 C CA . ARG A 1 108 ? 8.150 3.541 2.440 1.00 93.06 108 ARG A CA 1
ATOM 852 C C . ARG A 1 108 ? 6.716 3.423 2.918 1.00 93.06 108 ARG A C 1
ATOM 854 O O . ARG A 1 108 ? 5.843 3.014 2.155 1.00 93.06 108 ARG A O 1
ATOM 861 N N . ILE A 1 109 ? 6.480 3.840 4.155 1.00 91.69 109 ILE A N 1
ATOM 862 C CA . ILE A 1 109 ? 5.143 3.924 4.738 1.00 91.69 109 ILE A CA 1
ATOM 863 C C . ILE A 1 109 ? 4.679 5.373 4.664 1.00 91.69 109 ILE A C 1
ATOM 865 O O . ILE A 1 109 ? 5.437 6.300 4.954 1.00 91.69 109 ILE A O 1
ATOM 869 N N . VAL A 1 110 ? 3.431 5.567 4.261 1.00 91.31 110 VAL A N 1
ATOM 870 C CA . VAL A 1 110 ? 2.766 6.862 4.289 1.00 91.31 110 VAL A CA 1
ATOM 871 C C . VAL A 1 110 ? 1.432 6.764 5.017 1.00 91.31 110 VAL A C 1
ATOM 873 O O . VAL A 1 110 ? 0.744 5.748 4.958 1.00 91.31 110 VAL A O 1
ATOM 876 N N . ARG A 1 111 ? 1.056 7.844 5.689 1.00 88.69 111 ARG A N 1
ATOM 877 C CA . ARG A 1 111 ? -0.242 8.056 6.331 1.00 88.69 111 ARG A CA 1
ATOM 878 C C . ARG A 1 111 ? -1.043 9.058 5.514 1.00 88.69 111 ARG A C 1
ATOM 880 O O . ARG A 1 111 ? -0.471 10.046 5.055 1.00 88.69 111 ARG A O 1
ATOM 887 N N . SER A 1 112 ? -2.349 8.846 5.369 1.00 82.69 112 SER A N 1
ATOM 888 C CA . SER A 1 112 ? -3.216 9.879 4.791 1.00 82.69 112 SER A CA 1
ATOM 889 C C . SER A 1 112 ? -3.425 11.042 5.760 1.00 82.69 112 SER A C 1
ATOM 891 O O . SER A 1 112 ? -3.593 10.824 6.951 1.00 82.69 112 SER A O 1
ATOM 893 N N . CYS A 1 113 ? -3.422 12.282 5.280 1.00 77.88 113 CYS A N 1
ATOM 894 C CA . CYS A 1 113 ? -3.818 13.431 6.098 1.00 77.88 113 CYS A CA 1
ATOM 895 C C . CYS A 1 113 ? -5.314 13.734 5.930 1.00 77.88 113 CYS A C 1
ATOM 897 O O . CYS A 1 113 ? -5.874 13.571 4.848 1.00 77.88 113 CYS A O 1
ATOM 899 N N . ASN A 1 114 ? -5.959 14.188 7.009 1.00 67.12 114 ASN A N 1
ATOM 900 C CA . ASN A 1 114 ? -7.354 14.655 7.006 1.00 67.12 114 ASN A CA 1
ATOM 901 C C . ASN A 1 114 ? -7.460 16.194 6.942 1.00 67.12 114 ASN A C 1
ATOM 903 O O . ASN A 1 114 ? -8.560 16.733 6.992 1.00 67.12 114 ASN A O 1
ATOM 907 N N . GLY A 1 115 ? -6.328 16.907 6.877 1.00 60.84 115 GLY A N 1
ATOM 908 C CA . GLY A 1 115 ? -6.279 18.368 6.948 1.00 60.84 115 GLY A CA 1
ATOM 909 C C . GLY A 1 115 ? -6.551 19.063 5.602 1.00 60.84 115 GLY A C 1
ATOM 910 O O . GLY A 1 115 ? -6.125 18.555 4.566 1.00 60.84 115 GLY A O 1
ATOM 911 N N . PRO A 1 116 ? -7.195 20.247 5.601 1.00 53.47 116 PRO A N 1
ATOM 912 C CA . PRO A 1 116 ? -7.571 20.982 4.385 1.00 53.47 116 PRO A CA 1
ATOM 913 C C . PRO A 1 116 ? -6.392 21.605 3.611 1.00 53.47 116 PRO A C 1
ATOM 915 O O . PRO A 1 116 ? -6.574 22.030 2.474 1.00 53.47 116 PRO A O 1
ATOM 918 N N . SER A 1 117 ? -5.195 21.677 4.200 1.00 52.50 117 SER A N 1
ATOM 919 C CA . SER A 1 117 ? -4.025 22.381 3.646 1.00 52.50 117 SER A CA 1
ATOM 920 C C . SER A 1 117 ? -2.791 21.496 3.437 1.00 52.50 117 SER A C 1
ATOM 922 O O . SER A 1 117 ? -1.711 22.003 3.134 1.00 52.50 117 SER A O 1
ATOM 924 N N . GLU A 1 118 ? -2.912 20.177 3.598 1.00 55.00 118 GLU A N 1
ATOM 925 C CA . GLU A 1 118 ? -1.753 19.285 3.648 1.00 55.00 118 GLU A CA 1
ATOM 926 C C . GLU A 1 118 ? -1.725 18.282 2.493 1.00 55.00 118 GLU A C 1
ATOM 928 O O . GLU A 1 118 ? -2.759 17.810 2.026 1.00 55.00 118 GLU A O 1
ATOM 933 N N . ASN A 1 119 ? -0.511 17.931 2.050 1.00 61.75 119 ASN A N 1
ATOM 934 C CA . ASN A 1 119 ? -0.279 16.824 1.124 1.00 61.75 119 ASN A CA 1
ATOM 935 C C . ASN A 1 119 ? -1.093 15.594 1.552 1.00 61.75 119 ASN A C 1
ATOM 937 O O . ASN A 1 119 ? -1.052 15.205 2.719 1.00 61.75 119 ASN A O 1
ATOM 941 N N . LEU A 1 120 ? -1.771 14.951 0.591 1.00 74.00 120 LEU A N 1
ATOM 942 C CA . LEU A 1 120 ? -2.644 13.794 0.835 1.00 74.00 120 LEU A CA 1
ATOM 943 C C . LEU A 1 120 ? -1.956 12.682 1.642 1.00 74.00 120 LEU A C 1
ATOM 945 O O . LEU A 1 120 ? -2.628 11.948 2.363 1.00 74.00 120 LEU A O 1
ATOM 949 N N . PHE A 1 121 ? -0.628 12.584 1.529 1.00 85.62 121 PHE A N 1
ATOM 950 C CA . PHE A 1 121 ? 0.208 11.607 2.206 1.00 85.62 121 PHE A CA 1
ATOM 951 C C . PHE A 1 121 ? 1.369 12.263 2.958 1.00 85.62 121 PHE A C 1
ATOM 953 O O . PHE A 1 121 ? 2.090 13.093 2.397 1.00 85.62 121 PHE A O 1
ATOM 960 N N . ARG A 1 122 ? 1.606 11.811 4.194 1.00 87.81 122 ARG A N 1
ATOM 961 C CA . ARG A 1 122 ? 2.812 12.102 4.983 1.00 87.81 122 ARG A CA 1
ATOM 962 C C . ARG A 1 122 ? 3.641 10.839 5.196 1.00 87.81 122 ARG A C 1
ATOM 964 O O . ARG A 1 122 ? 3.054 9.799 5.492 1.00 87.81 122 ARG 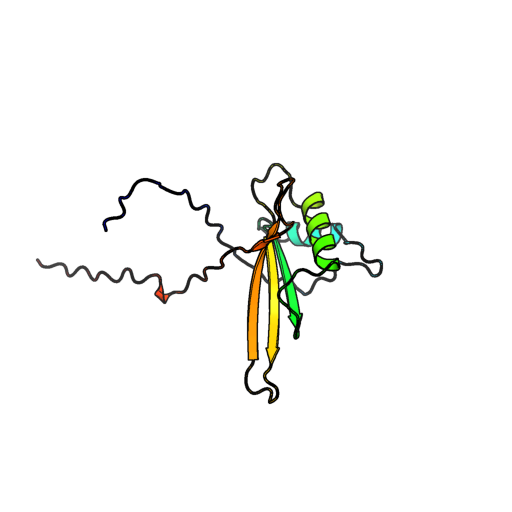A O 1
ATOM 971 N N . PRO A 1 123 ? 4.975 10.896 5.055 1.00 88.44 123 PRO A N 1
ATOM 972 C CA . PRO A 1 123 ? 5.827 9.755 5.363 1.00 88.44 123 PRO A CA 1
ATOM 973 C C . PRO A 1 123 ? 5.759 9.418 6.857 1.00 88.44 123 PRO A C 1
ATOM 975 O O . PRO A 1 123 ? 5.673 10.315 7.694 1.00 88.44 123 PRO A O 1
ATOM 978 N N . LEU A 1 124 ? 5.801 8.125 7.166 1.00 88.44 124 LEU A N 1
ATOM 979 C CA . LEU A 1 124 ? 5.944 7.599 8.520 1.00 88.44 124 LEU A CA 1
ATOM 980 C C . LEU A 1 124 ? 7.306 6.923 8.664 1.00 88.44 124 LEU A C 1
ATOM 982 O O . LEU A 1 124 ? 7.764 6.233 7.749 1.00 88.44 124 LEU A O 1
ATOM 986 N N . GLU A 1 125 ? 7.929 7.112 9.822 1.00 87.44 125 GLU A N 1
ATOM 987 C CA . GLU A 1 125 ? 9.147 6.398 10.187 1.00 87.44 125 GLU A CA 1
ATOM 988 C C . GLU A 1 125 ? 8.812 4.944 10.544 1.00 87.44 125 GLU A C 1
ATOM 990 O O . GLU A 1 125 ? 7.847 4.668 11.259 1.00 87.44 125 GLU A O 1
ATOM 995 N N . LEU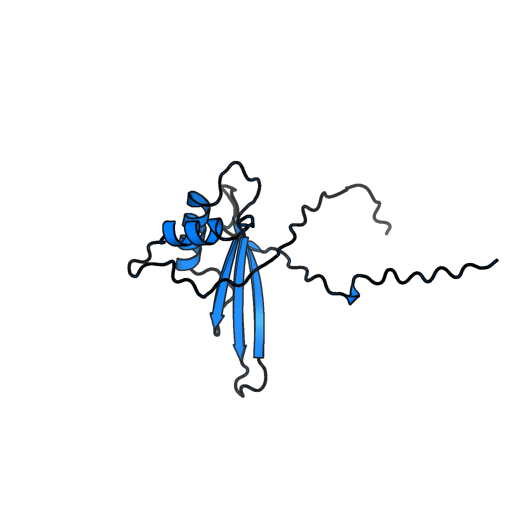 A 1 126 ? 9.598 4.007 10.012 1.00 85.06 126 LEU A N 1
ATOM 996 C CA . LEU A 1 126 ? 9.460 2.581 10.285 1.00 85.06 126 LEU A CA 1
ATOM 997 C C . LEU A 1 126 ? 10.592 2.137 11.208 1.00 85.06 126 LEU A C 1
ATOM 999 O O . LEU A 1 126 ? 11.753 2.122 10.806 1.00 85.06 126 LEU A O 1
ATOM 1003 N N . GLN A 1 127 ? 10.234 1.696 12.411 1.00 84.56 127 GLN A N 1
ATOM 1004 C CA . GLN A 1 127 ? 11.161 1.044 13.326 1.00 84.56 127 GLN A CA 1
ATOM 1005 C C . GLN A 1 127 ? 10.923 -0.469 13.322 1.00 84.56 127 GLN A C 1
ATOM 1007 O O . GLN A 1 127 ? 9.851 -0.943 13.699 1.00 84.56 127 GLN A O 1
ATOM 1012 N N . ILE A 1 128 ? 11.935 -1.238 12.918 1.00 83.19 128 ILE A N 1
ATOM 1013 C CA . ILE A 1 128 ? 11.893 -2.704 12.964 1.00 83.19 128 ILE A CA 1
ATOM 1014 C C . ILE A 1 128 ? 12.454 -3.155 14.312 1.00 83.19 128 ILE A C 1
ATOM 1016 O O . ILE A 1 128 ? 13.624 -2.924 14.624 1.00 83.19 128 ILE A O 1
ATOM 1020 N N . LYS A 1 129 ? 11.613 -3.793 15.131 1.00 80.44 129 LYS A N 1
ATOM 1021 C CA . LYS A 1 129 ? 12.032 -4.322 16.430 1.00 80.44 129 LYS A CA 1
ATOM 1022 C C . LYS A 1 129 ? 12.834 -5.608 16.230 1.00 80.44 129 LYS A C 1
ATOM 1024 O O . LYS A 1 129 ? 12.267 -6.657 15.941 1.00 80.44 129 LYS A O 1
ATOM 1029 N N . ASN A 1 130 ? 14.146 -5.517 16.420 1.00 80.19 130 ASN A N 1
ATOM 1030 C CA . ASN A 1 130 ? 15.065 -6.653 16.360 1.00 80.19 130 ASN A CA 1
ATOM 1031 C C . ASN A 1 130 ? 15.369 -7.200 17.763 1.00 80.1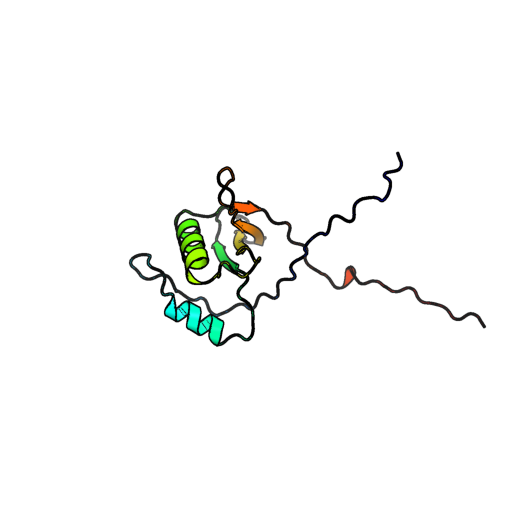9 130 ASN A C 1
ATOM 1033 O O . ASN A 1 130 ? 15.335 -6.458 18.745 1.00 80.19 130 ASN A O 1
ATOM 1037 N N . LEU A 1 131 ? 15.728 -8.486 17.852 1.00 77.94 131 LEU A N 1
ATOM 1038 C CA . LEU A 1 131 ? 16.085 -9.163 19.112 1.00 77.94 131 LEU A CA 1
ATOM 1039 C C . LEU A 1 131 ? 17.296 -8.525 19.822 1.00 77.94 131 LEU A C 1
ATOM 1041 O O . LEU A 1 131 ? 17.418 -8.610 21.039 1.00 77.94 131 LEU A O 1
ATOM 1045 N N . SER A 1 132 ? 18.175 -7.846 19.080 1.00 67.12 132 SER A N 1
ATOM 1046 C CA . SER A 1 132 ? 19.337 -7.138 19.632 1.00 67.12 132 SER A CA 1
ATOM 1047 C C . SER A 1 132 ? 18.979 -5.880 20.430 1.00 67.12 132 SER A C 1
ATOM 1049 O O . SER A 1 132 ? 19.786 -5.429 21.233 1.00 67.12 132 SER A O 1
ATOM 1051 N N . HIS A 1 133 ? 17.780 -5.315 20.245 1.00 56.81 133 HIS A N 1
ATOM 1052 C CA . HIS A 1 133 ? 17.315 -4.141 20.994 1.00 56.81 133 HIS A CA 1
ATOM 1053 C C . HIS A 1 133 ? 16.661 -4.493 22.341 1.00 56.81 133 HIS A C 1
ATOM 1055 O O . HIS A 1 133 ? 16.195 -3.600 23.045 1.00 56.81 133 HIS A O 1
ATOM 1061 N N . SER A 1 134 ? 16.634 -5.774 22.719 1.00 56.78 134 SER A N 1
ATOM 1062 C CA . SER A 1 134 ? 16.191 -6.246 24.034 1.00 56.78 134 SER A CA 1
ATOM 1063 C C . SER A 1 134 ? 17.334 -6.919 24.794 1.00 56.78 134 SER A C 1
ATOM 1065 O O . SER A 1 134 ? 17.221 -8.070 25.203 1.00 56.78 134 SER A O 1
ATOM 1067 N N . THR A 1 135 ? 18.454 -6.225 24.985 1.00 51.34 135 THR A N 1
ATOM 1068 C CA . THR A 1 135 ? 19.483 -6.650 25.944 1.00 51.34 135 THR A CA 1
ATOM 1069 C C . THR A 1 135 ? 19.244 -5.964 27.282 1.00 51.34 135 THR A C 1
ATOM 1071 O O . THR A 1 135 ? 19.947 -5.031 27.652 1.00 51.34 135 THR A O 1
ATOM 1074 N N . GLY A 1 136 ? 18.243 -6.450 28.016 1.00 57.22 136 GLY A N 1
ATOM 1075 C CA . GLY A 1 136 ? 18.191 -6.329 29.474 1.00 57.22 136 GLY A CA 1
ATOM 1076 C C . GLY A 1 136 ? 19.019 -7.443 30.114 1.00 57.22 136 GLY A C 1
ATOM 1077 O O . GLY A 1 136 ? 18.503 -8.196 30.928 1.00 57.22 136 GLY A O 1
ATOM 1078 N N . ALA A 1 137 ? 20.269 -7.615 29.676 1.00 57.94 137 ALA A N 1
ATOM 1079 C CA . ALA A 1 137 ? 21.213 -8.530 30.310 1.00 57.94 137 ALA A CA 1
ATOM 1080 C C . ALA A 1 137 ? 21.975 -7.770 31.401 1.00 57.94 137 ALA A C 1
ATOM 1082 O O . ALA A 1 137 ? 23.193 -7.623 31.343 1.00 57.94 137 ALA A O 1
ATOM 1083 N N . GLU A 1 138 ? 21.236 -7.240 32.373 1.00 59.53 138 GLU A N 1
ATOM 1084 C CA . GLU A 1 138 ? 21.815 -6.897 33.665 1.00 59.53 138 GLU A CA 1
ATOM 1085 C C . GLU A 1 138 ? 21.899 -8.226 34.421 1.00 59.53 138 GLU A C 1
ATOM 1087 O O . GLU A 1 138 ? 20.914 -8.730 34.958 1.00 59.53 138 GLU A O 1
ATOM 1092 N N . TYR A 1 139 ? 23.052 -8.889 34.326 1.00 58.84 139 TYR A N 1
ATOM 1093 C CA . TYR A 1 139 ? 23.343 -10.023 35.193 1.00 58.84 139 TYR A CA 1
ATOM 1094 C C . TYR A 1 139 ? 23.513 -9.464 36.601 1.00 58.84 139 TYR A C 1
ATOM 1096 O O . TYR A 1 139 ? 24.592 -8.989 36.950 1.00 58.84 139 TYR A O 1
ATOM 1104 N N . ASP A 1 140 ? 22.444 -9.488 37.391 1.00 59.56 140 ASP A N 1
ATOM 1105 C CA . ASP A 1 140 ? 22.532 -9.188 38.812 1.00 59.56 140 ASP A CA 1
ATOM 1106 C C . ASP A 1 140 ? 23.245 -10.366 39.488 1.00 59.56 140 ASP A C 1
ATOM 1108 O O . ASP A 1 140 ? 22.680 -11.436 39.737 1.00 59.56 140 ASP A O 1
ATOM 1112 N N . THR A 1 141 ? 24.553 -10.227 39.685 1.00 65.25 141 THR A N 1
ATOM 1113 C CA . THR A 1 141 ? 25.299 -11.122 40.563 1.00 65.25 141 THR A CA 1
ATOM 1114 C C . THR A 1 141 ? 24.859 -10.845 41.990 1.00 65.25 141 THR A C 1
ATOM 1116 O O . THR A 1 141 ? 25.336 -9.895 42.610 1.00 65.25 141 THR A O 1
ATOM 1119 N N . PHE A 1 142 ? 23.996 -11.707 42.531 1.00 58.91 142 PHE A N 1
ATOM 1120 C CA . PHE A 1 142 ? 23.769 -11.785 43.971 1.00 58.91 142 PHE A CA 1
ATOM 1121 C C . PHE A 1 142 ? 25.115 -12.008 44.671 1.00 58.91 142 PHE A C 1
ATOM 1123 O O . PHE A 1 142 ? 25.685 -13.099 44.620 1.00 58.91 142 PHE A O 1
ATOM 1130 N N . SER A 1 143 ? 25.636 -10.956 45.296 1.00 64.00 143 SER A N 1
ATOM 1131 C CA . SER A 1 143 ? 26.727 -11.059 46.262 1.00 64.00 143 SER A CA 1
ATOM 1132 C C . SER A 1 143 ? 26.092 -11.200 47.644 1.00 64.00 143 SER A C 1
ATOM 1134 O O . SER A 1 143 ? 25.268 -10.367 48.023 1.00 64.00 143 SER A O 1
ATOM 1136 N N . ALA A 1 144 ? 26.409 -12.310 48.315 1.00 47.16 144 ALA A N 1
ATOM 1137 C CA . ALA A 1 144 ? 25.898 -12.715 49.626 1.00 47.16 144 ALA A CA 1
ATOM 1138 C C . ALA A 1 144 ? 26.529 -11.933 50.787 1.00 47.16 144 ALA A C 1
ATOM 1140 O O . ALA A 1 144 ? 27.684 -11.475 50.630 1.00 47.16 144 ALA A O 1
#

pLDDT: mean 75.09, std 16.4, range [33.56, 94.44]

Foldseek 3Di:
DDDDDDDPPVPPDDDDDDDDDDPDPQQDPVLDGVVVVVVVVVVVDPDDQQAEEDEEEPDDQDDDPSNVVVLVVCCVPPPDPVDPRFHKYKYWYWYADPVRPDIDIDMWMWTADPDPPDDRTDTDDDDDDDPVVPPPPPPPPPDD

Sequence (144 aa):
YRVSDRGSNDEKRTTLSIQALRPIAFVNKDGSIDLDAVRSIIDNEKGTLIGWYSFRGNSPLRPSMKEVFIHTKLKSELFKAEDDLTPIFMMLTSSTAVNFSTHSFDCRIVRSCNGPSENLFRPLELQIKNLSHSTGAEYDTFSA